Protein AF-A0A8I1UKW1-F1 (afdb_monomer_lite)

pLDDT: mean 75.35, std 16.09, range [42.72, 95.06]

Secondary structure (DSSP, 8-state):
-HHHHHHHHH--SSGGGS-HHHHHHT----HHHHHHHTSSS-------TTSSHHHHHHHHHHHHHHTT-------TTT-SSTTTGGG-TTS-HHHHHHHHHHHHHHHHHHHHHHHHHHHHHHHHHHHHHHHHHHHHSS---SS------

Foldseek 3Di:
DVVVVVVVVVPDPDPVPDDLVVLQVPDDCPPVVLVVVPPPDDDDDDDDPPPCPVSSLSNNQVVCVVVVHHRQDDDLVPQDDPDPQLPPPVDDPVVSVVRSVVSVVVSVVVSVVVVVVVVVVVVVVVVVVVVVVVVVPPPPPPPDDDDDD

Sequence (149 aa):
MRDLNTVLLKLAKRAETYDRQHIIDSFVDIGPLFTLLSNPDSQVLFGRRGTGKTHVLGYLANEIQRRGAIAVQLDMRTIGSTGGIYFDAKLSLAERATRLLVDVLCAIHDRLLTEALAKAAHRVRAGLLRSRGDELGGDDRWHRRQPGA

Radius of gyration: 25.83 Å; chains: 1; bounding box: 68×49×78 Å

Structure (mmCIF, N/CA/C/O backbone):
data_AF-A0A8I1UKW1-F1
#
_entry.id   AF-A0A8I1UKW1-F1
#
loop_
_atom_site.group_PDB
_atom_site.id
_atom_site.type_symbol
_atom_site.label_atom_id
_atom_site.label_alt_id
_atom_site.label_comp_id
_atom_site.label_asym_id
_atom_site.label_entity_id
_atom_site.label_seq_id
_atom_site.pdbx_PDB_ins_code
_atom_site.Cartn_x
_atom_site.Cartn_y
_atom_site.Cartn_z
_atom_site.occupancy
_atom_site.B_iso_or_equiv
_atom_site.auth_seq_id
_atom_site.auth_comp_id
_atom_site.auth_asym_id
_atom_site.auth_atom_id
_atom_site.pdbx_PDB_model_num
ATOM 1 N N . MET A 1 1 ? -32.134 -21.601 -13.187 1.00 46.25 1 MET A N 1
ATOM 2 C CA . MET A 1 1 ? -30.867 -21.830 -13.931 1.00 46.25 1 MET A CA 1
ATOM 3 C C . MET A 1 1 ? -30.204 -20.528 -14.406 1.00 46.25 1 MET A C 1
ATOM 5 O O . MET A 1 1 ? -28.984 -20.480 -14.431 1.00 46.25 1 MET A O 1
ATOM 9 N N . ARG A 1 2 ? -30.959 -19.455 -14.724 1.00 48.69 2 ARG A N 1
ATOM 10 C CA . ARG A 1 2 ? -30.390 -18.137 -15.084 1.00 48.69 2 ARG A CA 1
ATOM 11 C C . ARG A 1 2 ? -29.658 -17.431 -13.929 1.00 48.69 2 ARG A C 1
ATOM 13 O O . ARG A 1 2 ? -28.647 -16.793 -14.186 1.00 48.69 2 ARG A O 1
ATOM 20 N N . ASP A 1 3 ? -30.082 -17.615 -12.678 1.00 59.28 3 ASP A N 1
ATOM 21 C CA . ASP A 1 3 ? -29.471 -16.920 -11.528 1.00 59.28 3 ASP A CA 1
ATOM 22 C C . ASP A 1 3 ? -28.046 -17.378 -11.199 1.00 59.28 3 ASP A C 1
ATOM 24 O O . ASP A 1 3 ? -27.209 -16.559 -10.830 1.00 59.28 3 ASP A O 1
ATOM 28 N N . LEU A 1 4 ? -27.731 -18.662 -11.403 1.00 54.69 4 LEU A N 1
ATOM 29 C CA . LEU A 1 4 ? -26.400 -19.206 -11.114 1.00 54.69 4 LEU A CA 1
ATOM 30 C C . LEU A 1 4 ? -25.332 -18.618 -12.049 1.00 54.69 4 LEU A C 1
ATOM 32 O O . LEU A 1 4 ? -24.241 -18.257 -11.612 1.00 54.69 4 LEU A O 1
ATOM 36 N N . ASN A 1 5 ? -25.677 -18.464 -13.330 1.00 60.44 5 ASN A N 1
ATOM 37 C CA . ASN A 1 5 ? -24.799 -17.853 -14.327 1.00 60.44 5 ASN A CA 1
ATOM 38 C C . ASN A 1 5 ? -24.544 -16.375 -14.004 1.00 60.44 5 ASN A C 1
ATOM 40 O O . ASN A 1 5 ? -23.421 -15.897 -14.139 1.00 60.44 5 ASN A O 1
ATOM 44 N N . THR A 1 6 ? -25.555 -15.666 -13.502 1.00 59.62 6 THR A N 1
ATOM 45 C CA . THR A 1 6 ? -25.423 -14.268 -13.071 1.00 59.62 6 THR A CA 1
ATOM 46 C C . THR A 1 6 ? -24.544 -14.129 -11.823 1.00 59.62 6 THR A C 1
ATOM 48 O O . THR A 1 6 ? -23.778 -13.174 -11.718 1.00 59.62 6 THR A O 1
ATOM 51 N N . VAL A 1 7 ? -24.602 -15.086 -10.891 1.00 58.44 7 VAL A N 1
ATOM 52 C CA . VAL A 1 7 ? -23.723 -15.137 -9.706 1.00 58.44 7 VAL A CA 1
ATOM 53 C C . VAL A 1 7 ? -22.269 -15.416 -10.102 1.00 58.44 7 VAL A C 1
ATOM 55 O O . VAL A 1 7 ? -21.360 -14.760 -9.596 1.00 58.44 7 VAL A O 1
ATOM 58 N N . LEU A 1 8 ? -22.040 -16.307 -11.070 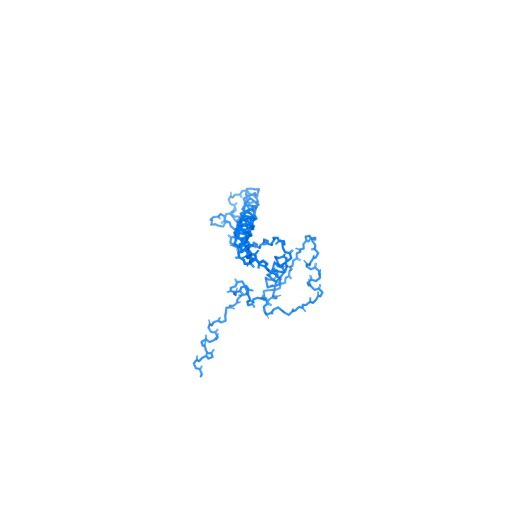1.00 57.59 8 LEU A N 1
ATOM 59 C CA . LEU A 1 8 ? -20.711 -16.596 -11.627 1.00 57.59 8 LEU A CA 1
ATOM 60 C C . LEU A 1 8 ? -20.050 -15.372 -12.277 1.00 57.59 8 LEU A C 1
ATOM 62 O O . LEU A 1 8 ? -18.837 -15.205 -12.176 1.00 57.59 8 LEU A O 1
ATOM 66 N N . LEU A 1 9 ? -20.844 -14.488 -12.889 1.00 58.19 9 LEU A N 1
ATOM 67 C CA . LEU A 1 9 ? -20.367 -13.230 -13.475 1.00 58.19 9 LEU A CA 1
ATOM 68 C C . LEU A 1 9 ? -20.032 -12.155 -12.424 1.00 58.19 9 LEU A C 1
ATOM 70 O O . LEU A 1 9 ? -19.271 -11.236 -12.721 1.00 58.19 9 LEU A O 1
ATOM 74 N N . LYS A 1 10 ? -20.571 -12.264 -11.202 1.00 55.66 10 LYS A N 1
ATOM 75 C CA . LYS A 1 10 ? -20.316 -11.336 -10.084 1.00 55.66 10 LYS A CA 1
ATOM 76 C C . LYS A 1 10 ? -19.114 -11.726 -9.220 1.00 55.66 10 LYS A C 1
ATOM 78 O O . LYS A 1 10 ? -18.691 -10.931 -8.384 1.00 55.66 10 LYS A O 1
ATOM 83 N N . LEU A 1 11 ? -18.547 -12.918 -9.416 1.00 53.69 11 LEU A N 1
ATOM 84 C CA . LEU A 1 11 ? -17.321 -13.343 -8.742 1.00 53.69 11 LEU A CA 1
ATOM 85 C C . LEU A 1 11 ? -16.138 -12.513 -9.251 1.00 53.69 11 LEU A C 1
ATOM 87 O O . LEU A 1 11 ? -15.520 -12.816 -10.275 1.00 53.69 11 LEU A O 1
ATOM 91 N N . ALA A 1 12 ? -15.796 -11.456 -8.518 1.00 52.03 12 ALA A N 1
ATOM 92 C CA . ALA A 1 12 ? -14.580 -10.706 -8.772 1.00 52.03 12 ALA A CA 1
ATOM 93 C C . ALA A 1 12 ? -13.370 -11.638 -8.585 1.00 52.03 12 ALA A C 1
ATOM 95 O O . ALA A 1 12 ? -13.217 -12.338 -7.585 1.00 52.03 12 ALA A O 1
ATOM 96 N N . LYS A 1 13 ? -12.490 -11.683 -9.586 1.00 54.66 13 LYS A N 1
ATOM 97 C CA . LYS A 1 13 ? -11.422 -12.693 -9.687 1.00 54.66 13 LYS A CA 1
ATOM 98 C C . LYS A 1 13 ? -10.227 -12.425 -8.755 1.00 54.66 13 LYS A C 1
ATOM 100 O O . LYS A 1 13 ? -9.243 -13.165 -8.806 1.00 54.66 13 LYS A O 1
ATOM 105 N N . ARG A 1 14 ? -10.251 -11.338 -7.970 1.00 46.16 14 ARG A N 1
ATOM 106 C CA . ARG A 1 14 ? -9.122 -10.878 -7.146 1.00 46.16 14 ARG A CA 1
ATOM 107 C C . ARG A 1 14 ? -9.579 -10.261 -5.830 1.00 46.16 14 ARG A C 1
ATOM 109 O O . ARG A 1 14 ? -10.493 -9.449 -5.829 1.00 46.16 14 ARG A O 1
ATOM 116 N N . ALA A 1 15 ? -8.869 -10.589 -4.750 1.00 50.47 15 ALA A N 1
ATOM 117 C CA . ALA A 1 15 ? -9.103 -10.052 -3.407 1.00 50.47 15 ALA A CA 1
ATOM 118 C C . ALA A 1 15 ? -9.058 -8.512 -3.359 1.00 50.47 15 ALA A C 1
ATOM 120 O O . ALA A 1 15 ? -9.853 -7.909 -2.659 1.00 50.47 15 ALA A O 1
ATOM 121 N N . GLU A 1 16 ? -8.195 -7.874 -4.158 1.00 52.12 16 GLU A N 1
ATOM 122 C CA . GLU A 1 16 ? -8.087 -6.406 -4.266 1.00 52.12 16 GLU A CA 1
ATOM 123 C C . GLU A 1 16 ? -9.308 -5.707 -4.89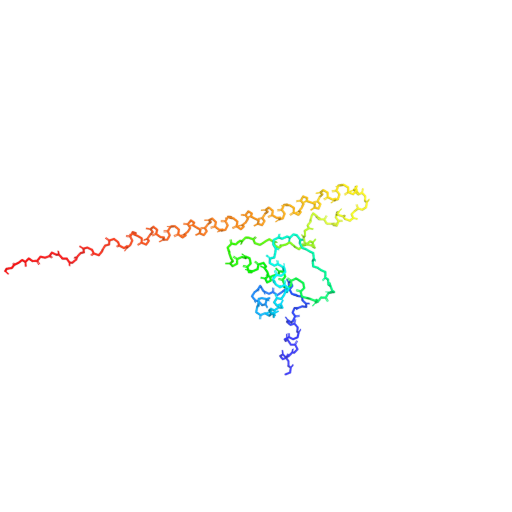6 1.00 52.12 16 GLU A C 1
ATOM 125 O O . GLU A 1 16 ? -9.376 -4.485 -4.910 1.00 52.12 16 GLU A O 1
ATOM 130 N N . THR A 1 17 ? -10.251 -6.468 -5.453 1.00 54.91 17 THR A N 1
ATOM 131 C CA . THR A 1 17 ? -11.474 -5.956 -6.093 1.00 54.91 17 THR A CA 1
ATOM 132 C C . THR A 1 17 ? -12.710 -6.155 -5.207 1.00 54.91 17 THR A C 1
ATOM 134 O O . THR A 1 17 ? -13.798 -5.725 -5.577 1.00 54.91 17 THR A O 1
ATOM 137 N N . TYR A 1 18 ? -12.564 -6.814 -4.052 1.00 55.97 18 TYR A N 1
ATOM 138 C CA . TYR A 1 18 ? -13.649 -6.996 -3.089 1.00 55.97 18 TYR A CA 1
ATOM 139 C C . TYR A 1 18 ? -13.756 -5.805 -2.140 1.00 55.97 18 TYR A C 1
ATOM 141 O O . TYR A 1 18 ? -12.764 -5.148 -1.825 1.00 55.97 18 TYR A O 1
ATOM 149 N N . ASP A 1 19 ? -14.975 -5.569 -1.658 1.00 60.31 19 ASP A N 1
ATOM 150 C CA . ASP A 1 19 ? -15.224 -4.631 -0.570 1.00 60.31 19 ASP A CA 1
ATOM 151 C C . ASP A 1 19 ? -14.468 -5.062 0.700 1.00 60.31 19 ASP A C 1
ATOM 153 O O . ASP A 1 19 ? -14.322 -6.257 0.980 1.00 60.31 19 ASP A O 1
ATOM 157 N N . ARG A 1 20 ? -13.982 -4.086 1.477 1.00 61.12 20 ARG A N 1
ATOM 158 C CA . ARG A 1 20 ? -13.121 -4.313 2.651 1.00 61.12 20 ARG A CA 1
ATOM 159 C C . ARG A 1 20 ? -13.784 -5.251 3.660 1.00 61.12 20 ARG A C 1
ATOM 161 O O . ARG A 1 20 ? -13.100 -6.088 4.242 1.00 61.12 20 ARG A O 1
ATOM 168 N N . GLN A 1 21 ? -15.103 -5.152 3.818 1.00 62.78 21 GLN A N 1
ATOM 169 C CA . GLN A 1 21 ? -15.868 -6.010 4.720 1.00 62.78 21 GLN A CA 1
ATOM 170 C C . GLN A 1 21 ? -15.844 -7.481 4.280 1.00 62.78 21 GLN A C 1
ATOM 172 O O . GLN A 1 21 ? -15.631 -8.380 5.085 1.00 62.78 21 GLN A O 1
ATOM 177 N N . HIS A 1 22 ? -15.929 -7.721 2.974 1.00 62.66 22 HIS A N 1
ATOM 178 C CA . HIS A 1 22 ? -15.924 -9.060 2.393 1.00 62.66 22 HIS A CA 1
ATOM 179 C C . HIS A 1 22 ? -14.567 -9.771 2.540 1.00 62.66 22 HIS A C 1
ATOM 181 O O . HIS A 1 22 ? -14.510 -10.999 2.592 1.00 62.66 22 HIS A O 1
ATOM 187 N N . ILE A 1 23 ? -13.472 -9.004 2.602 1.00 58.84 23 ILE A N 1
ATOM 188 C CA . ILE A 1 23 ? -12.121 -9.509 2.889 1.00 58.84 23 ILE A CA 1
ATOM 189 C C . ILE A 1 23 ? -12.031 -9.964 4.351 1.00 58.84 23 ILE A C 1
ATOM 191 O O . ILE A 1 23 ? -11.460 -11.015 4.629 1.00 58.84 23 ILE A O 1
ATOM 195 N N . ILE A 1 24 ? -12.608 -9.203 5.282 1.00 65.38 24 ILE A N 1
ATOM 196 C CA . ILE A 1 24 ? -12.590 -9.527 6.714 1.00 65.38 24 ILE A CA 1
ATOM 197 C C . ILE A 1 24 ? -13.381 -10.809 6.976 1.00 65.38 24 ILE A C 1
ATOM 199 O O . ILE A 1 24 ? -12.851 -11.746 7.570 1.00 65.38 24 ILE A O 1
ATOM 203 N N . ASP A 1 25 ? -14.612 -10.872 6.470 1.00 64.75 25 ASP A N 1
ATOM 204 C CA . ASP A 1 25 ? -15.545 -11.960 6.771 1.00 64.75 25 ASP A CA 1
ATOM 205 C C . ASP A 1 25 ? -15.090 -13.313 6.194 1.00 64.75 25 ASP A C 1
ATOM 207 O O . ASP A 1 25 ? -15.496 -14.370 6.672 1.00 64.75 25 ASP A O 1
ATOM 211 N N . SER A 1 26 ? -14.225 -13.301 5.173 1.00 61.28 26 SER A N 1
ATOM 212 C CA . SER A 1 26 ? -13.698 -14.516 4.549 1.00 61.28 26 SER A CA 1
ATOM 213 C C . SER A 1 26 ? -12.325 -14.948 5.079 1.00 61.28 26 SER A C 1
ATOM 215 O O . SER A 1 26 ? -11.751 -15.895 4.534 1.00 61.28 26 SER A O 1
ATOM 217 N N . PHE A 1 27 ? -11.736 -14.245 6.056 1.00 57.06 27 PHE A N 1
ATOM 218 C CA . PHE A 1 27 ? -10.431 -14.628 6.598 1.00 57.06 27 PHE A CA 1
ATOM 219 C C . PHE A 1 27 ? -10.569 -15.792 7.577 1.00 57.06 27 PHE A C 1
ATOM 221 O O . PHE A 1 27 ? -11.158 -15.659 8.646 1.00 57.06 27 PHE A O 1
ATOM 228 N N . VAL A 1 28 ? -9.985 -16.935 7.223 1.00 61.06 28 VAL A N 1
ATOM 229 C CA . VAL A 1 28 ? -9.776 -18.034 8.167 1.00 61.06 28 VA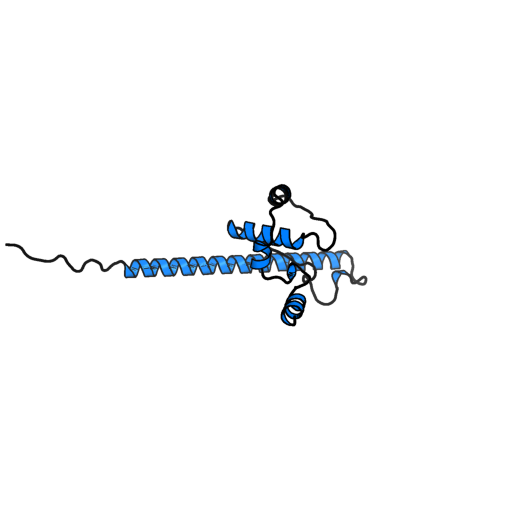L A CA 1
ATOM 230 C C . VAL A 1 28 ? -8.438 -17.788 8.844 1.00 61.06 28 VAL A C 1
ATOM 232 O O . VAL A 1 28 ? -7.401 -17.808 8.177 1.00 61.06 28 VAL A O 1
ATOM 235 N N . ASP A 1 29 ? -8.472 -17.528 10.149 1.00 58.75 29 ASP A N 1
ATOM 236 C CA . ASP A 1 29 ? -7.269 -17.250 10.926 1.00 58.75 29 ASP A CA 1
ATOM 237 C C . ASP A 1 29 ? -6.320 -18.453 10.896 1.00 58.75 29 ASP A C 1
ATOM 239 O O . ASP A 1 29 ? -6.593 -19.526 11.438 1.00 58.75 29 ASP A O 1
ATOM 243 N N . ILE A 1 30 ? -5.184 -18.267 10.231 1.00 61.44 30 ILE A N 1
ATOM 244 C CA . ILE A 1 30 ? -4.078 -19.218 10.221 1.00 61.44 30 ILE A CA 1
ATOM 245 C C . ILE A 1 30 ? -3.140 -18.771 11.345 1.00 61.44 30 ILE A C 1
ATOM 247 O O . ILE A 1 30 ? -2.094 -18.184 11.080 1.00 61.44 30 ILE A O 1
ATOM 251 N N . GLY A 1 31 ? -3.553 -18.985 12.600 1.00 59.09 31 GLY A N 1
ATOM 252 C CA . GLY A 1 31 ? -2.990 -18.359 13.811 1.00 59.09 31 GLY A CA 1
ATOM 253 C C . GLY A 1 31 ? -1.473 -18.075 13.822 1.00 59.09 31 GLY A C 1
ATOM 254 O O . GLY A 1 31 ? -1.084 -16.937 14.092 1.00 59.09 31 GLY A O 1
ATOM 255 N N . PRO A 1 32 ? -0.585 -19.025 13.456 1.00 72.19 32 PRO A N 1
ATOM 256 C CA . PRO A 1 32 ? 0.862 -18.780 13.424 1.00 72.19 32 PRO A CA 1
ATOM 257 C C . PRO A 1 32 ? 1.298 -17.655 12.471 1.00 72.19 32 PRO A C 1
ATOM 259 O O . PRO A 1 32 ? 2.231 -16.909 12.769 1.00 72.19 32 PRO A O 1
ATOM 262 N N . LEU A 1 33 ? 0.625 -17.516 11.326 1.00 73.31 33 LEU A N 1
ATOM 263 C CA . LEU A 1 33 ? 0.935 -16.495 10.326 1.00 73.31 33 LEU A CA 1
ATOM 264 C C . LEU A 1 33 ? 0.578 -15.101 10.840 1.00 73.31 33 LEU A C 1
ATOM 266 O O . LEU A 1 33 ? 1.344 -14.160 10.642 1.00 73.31 33 LEU A O 1
ATOM 270 N N . PHE A 1 34 ? -0.567 -14.964 11.509 1.00 75.31 34 PHE A N 1
ATOM 271 C CA . PHE A 1 34 ? -0.984 -13.677 12.048 1.00 75.31 34 PHE A CA 1
ATOM 272 C C . PHE A 1 34 ? -0.072 -13.222 13.194 1.00 75.31 34 PHE A C 1
ATOM 274 O O . PHE A 1 34 ? 0.322 -12.055 13.243 1.00 75.31 34 PHE A O 1
ATOM 281 N N . THR A 1 35 ? 0.332 -14.144 14.076 1.00 75.00 35 THR A N 1
ATOM 282 C CA . THR A 1 35 ? 1.313 -13.861 15.134 1.00 75.00 35 THR A CA 1
ATOM 283 C C . THR A 1 35 ? 2.643 -13.382 14.554 1.00 75.00 35 THR A C 1
ATOM 285 O O . THR A 1 35 ? 3.175 -12.378 15.022 1.00 75.00 35 THR A O 1
ATOM 288 N N . LEU A 1 36 ? 3.148 -14.044 13.507 1.00 80.25 36 LEU A N 1
ATOM 289 C CA . LEU A 1 36 ? 4.383 -13.642 12.830 1.00 80.25 36 LEU A CA 1
ATOM 290 C C . LEU A 1 36 ? 4.262 -12.231 12.232 1.00 80.25 36 LEU A C 1
ATOM 292 O O . LEU A 1 36 ? 5.086 -11.361 12.505 1.00 80.25 36 LEU A O 1
ATOM 296 N N . LEU A 1 37 ? 3.195 -11.982 11.472 1.00 82.56 37 LEU A N 1
ATOM 297 C CA . LEU A 1 37 ? 2.969 -10.701 10.796 1.00 82.56 37 LEU A CA 1
ATOM 298 C C . LEU A 1 37 ? 2.661 -9.541 11.751 1.00 82.56 37 LEU A C 1
ATOM 300 O O . LEU A 1 37 ? 2.757 -8.384 11.354 1.00 82.56 37 LEU A O 1
ATOM 304 N N . SER A 1 38 ? 2.297 -9.836 12.999 1.00 77.81 38 SER A N 1
ATOM 305 C CA . SER A 1 38 ? 2.084 -8.823 14.037 1.00 77.81 38 SER A CA 1
ATOM 306 C C . SER A 1 38 ? 3.389 -8.293 14.642 1.00 77.81 38 SER A C 1
ATOM 308 O O . SER A 1 38 ? 3.347 -7.310 15.383 1.00 77.81 38 SER A O 1
ATOM 310 N N . ASN A 1 39 ? 4.537 -8.921 14.359 1.00 83.12 39 ASN A N 1
ATOM 311 C CA . ASN A 1 39 ? 5.841 -8.394 14.758 1.00 83.12 39 ASN A CA 1
ATOM 312 C C . ASN A 1 39 ? 6.142 -7.081 13.985 1.00 83.12 39 ASN A C 1
ATOM 314 O O . ASN A 1 39 ? 6.022 -7.080 12.758 1.00 83.12 39 ASN A O 1
ATOM 318 N N . PRO A 1 40 ? 6.534 -5.979 14.662 1.00 79.44 40 PRO A N 1
ATOM 319 C CA . PRO A 1 40 ? 6.866 -4.696 14.026 1.00 79.44 40 PRO A CA 1
ATOM 320 C C . PRO A 1 40 ? 8.098 -4.711 13.104 1.00 79.44 40 PRO A C 1
ATOM 322 O O . PRO A 1 40 ? 8.334 -3.720 12.410 1.00 79.44 40 PRO A O 1
ATOM 325 N N . ASP A 1 41 ? 8.888 -5.784 13.095 1.00 86.62 41 ASP A N 1
ATOM 326 C CA . ASP A 1 41 ? 10.042 -5.915 12.209 1.00 86.62 41 ASP A CA 1
ATOM 327 C C . ASP A 1 41 ? 9.656 -5.846 10.721 1.00 86.62 41 ASP A C 1
ATOM 329 O O . ASP A 1 41 ? 8.536 -6.156 10.307 1.00 86.62 41 ASP A O 1
ATOM 333 N N . SER A 1 42 ? 10.621 -5.468 9.878 1.00 87.19 42 SER A N 1
ATOM 334 C CA . SER A 1 42 ? 10.436 -5.484 8.425 1.00 87.19 42 SER A CA 1
ATOM 335 C C . SER A 1 42 ? 10.329 -6.920 7.916 1.00 87.19 42 SER A C 1
ATOM 337 O O . SER A 1 42 ? 11.259 -7.712 8.055 1.00 87.19 42 SER A O 1
ATOM 339 N N . GLN A 1 43 ? 9.201 -7.246 7.289 1.00 88.94 43 GLN A N 1
ATOM 340 C CA . GLN A 1 43 ? 8.895 -8.598 6.824 1.00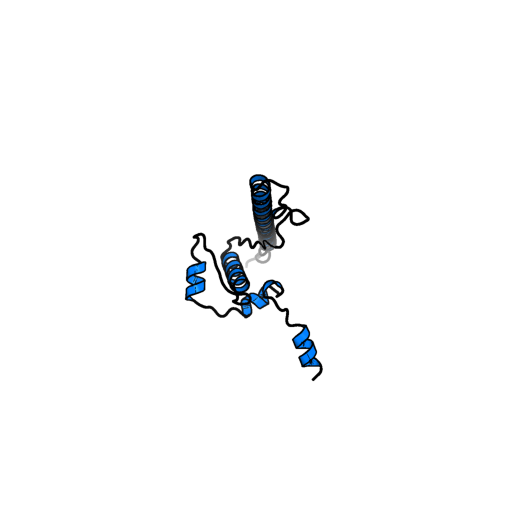 88.94 43 GLN A CA 1
ATOM 341 C C . GLN A 1 43 ? 8.620 -8.625 5.322 1.00 88.94 43 GLN A C 1
ATOM 343 O O . GLN A 1 43 ? 8.050 -7.691 4.756 1.00 88.94 43 GLN A O 1
ATOM 348 N N . VAL A 1 44 ? 8.988 -9.734 4.675 1.00 89.44 44 VAL A N 1
ATOM 349 C CA . VAL A 1 44 ? 8.727 -9.965 3.250 1.00 89.44 44 VAL A CA 1
ATOM 350 C C . VAL A 1 44 ? 7.914 -11.242 3.078 1.00 89.44 44 VAL A C 1
ATOM 352 O O . VAL A 1 44 ? 8.333 -12.319 3.495 1.00 89.44 44 VAL A O 1
ATOM 355 N N . LEU A 1 45 ? 6.750 -11.128 2.434 1.00 88.81 45 LEU A N 1
ATOM 356 C CA . LEU A 1 45 ? 5.839 -12.247 2.192 1.00 88.81 45 LEU A CA 1
ATOM 357 C C . LEU A 1 45 ? 5.863 -12.670 0.717 1.00 88.81 45 LEU A C 1
ATOM 359 O O . LEU A 1 45 ? 5.394 -11.945 -0.162 1.00 88.81 45 LEU A O 1
ATOM 363 N N . PHE A 1 46 ? 6.338 -13.886 0.448 1.00 88.31 46 PHE A N 1
ATOM 364 C CA . PHE A 1 46 ? 6.364 -14.482 -0.892 1.00 88.31 46 PHE A CA 1
ATOM 365 C C . PHE A 1 46 ? 5.299 -15.570 -1.065 1.00 88.31 46 PHE A C 1
ATOM 367 O O . PHE A 1 46 ? 4.796 -16.147 -0.107 1.00 88.31 46 PHE A O 1
ATOM 374 N N . GLY A 1 47 ? 4.925 -15.859 -2.314 1.00 86.81 47 GLY A N 1
ATOM 375 C CA . GLY A 1 47 ? 4.011 -16.959 -2.629 1.00 86.81 47 GLY A CA 1
ATOM 376 C C . GLY A 1 47 ? 3.417 -16.865 -4.030 1.00 86.81 47 GLY A C 1
ATOM 377 O O . GLY A 1 47 ? 3.412 -15.795 -4.644 1.00 86.81 47 GLY A O 1
ATOM 378 N N . ARG A 1 48 ? 2.849 -17.967 -4.530 1.00 89.50 48 ARG A N 1
ATOM 379 C CA . ARG A 1 48 ? 2.214 -18.023 -5.860 1.00 89.50 48 ARG A CA 1
ATOM 380 C C . ARG A 1 48 ? 1.005 -17.089 -5.970 1.00 89.50 48 ARG A C 1
ATOM 382 O O . ARG A 1 48 ? 0.438 -16.623 -4.982 1.00 89.50 48 ARG A O 1
ATOM 389 N N . ARG A 1 49 ? 0.579 -16.791 -7.195 1.00 83.00 49 ARG A N 1
ATOM 390 C CA . ARG A 1 49 ? -0.667 -16.048 -7.422 1.00 83.00 49 ARG A CA 1
ATOM 391 C C . ARG A 1 49 ? -1.851 -16.809 -6.807 1.00 83.00 49 ARG A C 1
ATOM 393 O O . ARG A 1 49 ? -1.937 -18.020 -6.959 1.00 83.00 49 ARG A O 1
ATOM 400 N N . GLY A 1 50 ? -2.750 -16.087 -6.135 1.00 81.25 50 GLY A N 1
ATOM 401 C CA . GLY A 1 50 ? -3.954 -16.660 -5.519 1.00 81.25 50 GLY A CA 1
ATOM 402 C C . GLY A 1 50 ? -3.777 -17.199 -4.096 1.00 81.25 50 GLY A C 1
ATOM 403 O O . GLY A 1 50 ? -4.766 -17.565 -3.483 1.00 81.25 50 GLY A O 1
ATOM 404 N N . THR A 1 51 ? -2.569 -17.184 -3.520 1.00 84.06 51 THR A N 1
ATOM 405 C CA . THR A 1 51 ? -2.312 -17.705 -2.159 1.00 84.06 51 THR A CA 1
ATOM 406 C C . THR A 1 51 ? -2.711 -16.751 -1.020 1.00 84.06 51 THR A C 1
ATOM 408 O O . THR A 1 51 ? -2.127 -16.806 0.053 1.00 84.06 51 THR A O 1
ATOM 411 N N . GLY A 1 52 ? -3.620 -15.800 -1.253 1.00 84.44 52 GLY A N 1
ATOM 412 C CA . GLY A 1 52 ? -4.152 -14.937 -0.186 1.00 84.44 52 GLY A CA 1
ATOM 413 C C . GLY A 1 52 ? -3.224 -13.850 0.384 1.00 84.44 52 GLY A C 1
ATOM 414 O O . GLY A 1 52 ? -3.622 -13.174 1.319 1.00 84.44 52 GLY A O 1
ATOM 415 N N . LYS A 1 53 ? -2.028 -13.600 -0.169 1.00 89.62 53 LYS A N 1
ATOM 416 C CA . LYS A 1 53 ? -1.090 -12.585 0.377 1.00 89.62 53 LYS A CA 1
ATOM 417 C C . LYS A 1 53 ? -1.717 -11.196 0.569 1.00 89.62 53 LYS A C 1
ATOM 419 O O . LYS A 1 53 ? -1.639 -10.630 1.651 1.00 89.62 53 LYS A O 1
ATOM 424 N N . THR A 1 54 ? -2.375 -10.665 -0.464 1.00 87.81 54 THR A N 1
ATOM 425 C CA . THR A 1 54 ? -3.067 -9.364 -0.396 1.00 87.81 54 THR A CA 1
ATOM 426 C C . THR A 1 54 ? -4.190 -9.373 0.638 1.00 87.81 54 THR A C 1
ATOM 428 O O . THR A 1 54 ? -4.421 -8.380 1.316 1.00 87.81 54 THR A O 1
ATOM 431 N N . HIS A 1 55 ? -4.873 -10.509 0.761 1.00 85.38 55 HIS A N 1
ATOM 432 C CA . HIS A 1 55 ? -5.991 -10.696 1.676 1.00 85.38 55 HIS A CA 1
ATOM 433 C C . HIS A 1 55 ? -5.520 -10.652 3.137 1.00 85.38 55 HIS A C 1
ATOM 435 O O . HIS A 1 55 ? -6.017 -9.837 3.908 1.00 85.38 55 HIS A O 1
ATOM 441 N N . VAL A 1 56 ? -4.455 -11.392 3.464 1.00 88.12 56 VAL A N 1
ATOM 442 C CA . VAL A 1 56 ? -3.802 -11.373 4.784 1.00 88.12 56 VAL A CA 1
ATOM 443 C C . VAL A 1 56 ? -3.320 -9.965 5.158 1.00 88.12 56 VAL A C 1
ATOM 445 O O . VAL A 1 56 ? -3.567 -9.505 6.269 1.00 88.12 56 VAL A O 1
ATOM 448 N N . LEU A 1 57 ? -2.664 -9.247 4.236 1.00 90.00 57 LEU A N 1
ATOM 449 C CA . LEU A 1 57 ? -2.208 -7.873 4.492 1.00 90.00 57 LEU A CA 1
ATOM 450 C C . LEU A 1 57 ? -3.380 -6.898 4.691 1.00 90.00 57 LEU A C 1
ATOM 452 O O . LEU A 1 57 ? -3.270 -5.967 5.486 1.00 90.00 57 LEU A O 1
ATOM 456 N N . GLY A 1 58 ? -4.499 -7.104 3.989 1.00 89.19 58 GLY A N 1
ATOM 457 C CA . GLY A 1 58 ? -5.747 -6.362 4.195 1.00 89.19 58 GLY A CA 1
ATOM 458 C C . GLY A 1 58 ? -6.345 -6.596 5.578 1.00 89.19 58 GLY A C 1
ATOM 459 O O . GLY A 1 58 ? -6.698 -5.635 6.263 1.00 89.19 58 GLY A O 1
ATOM 460 N N . TYR A 1 59 ? -6.393 -7.855 6.012 1.00 87.62 59 TYR A N 1
ATOM 461 C CA . TYR A 1 59 ? -6.839 -8.221 7.353 1.00 87.62 59 TYR A CA 1
ATOM 462 C C . TYR A 1 59 ? -5.944 -7.606 8.443 1.00 87.62 59 TYR A C 1
ATOM 464 O O . TYR A 1 59 ? -6.449 -6.960 9.361 1.00 87.62 59 TYR A O 1
ATOM 472 N N . LEU A 1 60 ? -4.616 -7.705 8.304 1.00 88.25 60 LEU A N 1
ATOM 473 C CA . LEU A 1 60 ? -3.659 -7.085 9.228 1.00 88.25 60 LEU A CA 1
ATOM 474 C C . LEU A 1 60 ? -3.834 -5.563 9.305 1.00 88.25 60 LEU A C 1
ATOM 476 O O . LEU A 1 60 ? -3.870 -5.000 10.396 1.00 88.25 60 LEU A O 1
ATOM 480 N N . ALA A 1 61 ? -3.976 -4.891 8.160 1.00 90.31 61 ALA A N 1
ATOM 481 C CA . ALA A 1 61 ? -4.193 -3.449 8.123 1.00 90.31 61 ALA A CA 1
ATOM 482 C C . ALA A 1 61 ? -5.478 -3.042 8.863 1.00 90.31 61 ALA A C 1
ATOM 484 O O . ALA A 1 61 ? -5.467 -2.062 9.609 1.00 90.31 61 ALA A O 1
ATOM 485 N N . ASN A 1 62 ? -6.561 -3.808 8.700 1.00 89.75 62 ASN A N 1
ATOM 486 C CA . ASN A 1 62 ? -7.806 -3.593 9.435 1.00 89.75 62 ASN A CA 1
ATOM 487 C C . ASN A 1 62 ? -7.607 -3.757 10.950 1.00 89.75 62 ASN A C 1
ATOM 489 O O . ASN A 1 62 ? -8.059 -2.922 11.730 1.00 89.75 62 ASN A O 1
ATOM 493 N N . GLU A 1 63 ? -6.888 -4.794 11.375 1.00 88.19 63 GLU A N 1
ATOM 494 C CA . GLU A 1 63 ? -6.629 -5.042 12.793 1.00 88.19 63 GLU A CA 1
ATOM 495 C C . GLU A 1 63 ? -5.756 -3.948 13.431 1.00 88.19 63 GLU A C 1
ATOM 497 O O . GLU A 1 63 ? -6.053 -3.466 14.525 1.00 88.19 63 GLU A O 1
ATOM 502 N N . ILE A 1 64 ? -4.730 -3.473 12.719 1.00 89.38 64 ILE A N 1
ATOM 503 C CA . ILE A 1 64 ? -3.906 -2.328 13.137 1.00 89.38 64 ILE A CA 1
ATOM 504 C C . ILE A 1 64 ? -4.769 -1.063 13.283 1.00 89.38 64 ILE A C 1
ATOM 506 O O . ILE A 1 64 ? -4.648 -0.340 14.274 1.00 89.38 64 ILE A O 1
ATOM 510 N N . GLN A 1 65 ? -5.676 -0.810 12.335 1.00 89.50 65 GLN A N 1
ATOM 511 C CA . GLN A 1 65 ? -6.592 0.335 12.386 1.00 89.50 65 GLN A CA 1
ATOM 512 C C . GLN A 1 65 ? -7.577 0.244 13.558 1.00 89.50 65 GLN A C 1
ATOM 514 O O . GLN A 1 65 ? -7.789 1.240 14.251 1.00 89.50 65 GLN A O 1
ATOM 519 N N . ARG A 1 66 ? -8.127 -0.946 13.840 1.00 87.88 66 ARG A N 1
ATOM 520 C CA . ARG A 1 66 ? -8.999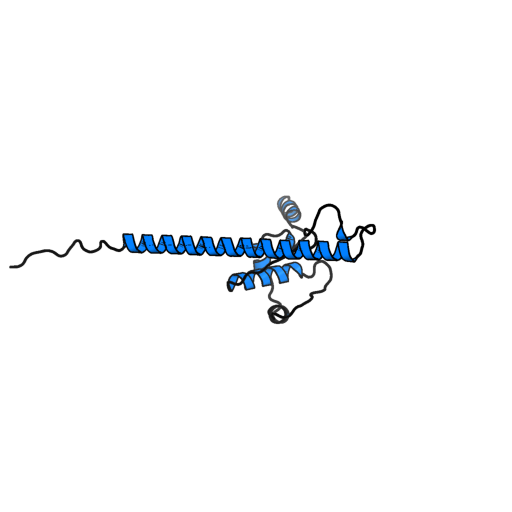 -1.190 15.004 1.00 87.88 66 ARG A CA 1
ATOM 521 C C . ARG A 1 66 ? -8.313 -0.892 16.335 1.00 87.88 66 ARG A C 1
ATOM 523 O O . ARG A 1 66 ? -8.966 -0.424 17.262 1.00 87.88 66 ARG A O 1
ATOM 530 N N . ARG A 1 67 ? -7.001 -1.113 16.423 1.00 88.81 67 ARG A N 1
ATOM 531 C CA . ARG A 1 67 ? -6.177 -0.773 17.598 1.00 88.81 67 ARG A CA 1
ATOM 532 C C . ARG A 1 67 ? -5.847 0.722 17.698 1.00 88.81 67 ARG A C 1
ATOM 534 O O . ARG A 1 67 ? -5.130 1.133 18.603 1.00 88.81 67 ARG A O 1
ATOM 541 N N . GLY A 1 68 ? -6.354 1.544 16.778 1.00 86.38 68 GLY A N 1
ATOM 542 C CA . GLY A 1 68 ? -6.172 2.996 16.760 1.00 86.38 68 GLY A CA 1
ATOM 543 C C . GLY A 1 68 ? -4.916 3.474 16.025 1.00 86.38 68 GLY A C 1
ATOM 544 O O . GLY A 1 68 ? -4.747 4.686 15.839 1.00 86.38 68 GLY A O 1
ATOM 545 N N . ALA A 1 69 ? -4.067 2.559 15.552 1.00 89.50 69 ALA A N 1
ATOM 546 C CA . ALA A 1 69 ? -2.895 2.887 14.748 1.00 89.50 69 ALA A CA 1
ATOM 547 C C . ALA A 1 69 ? -3.281 3.234 13.296 1.00 89.50 69 ALA A C 1
ATOM 549 O O . ALA A 1 69 ? -4.437 3.121 12.885 1.00 89.50 69 ALA A O 1
ATOM 550 N N . ILE A 1 70 ? -2.324 3.746 12.521 1.00 90.44 70 ILE A N 1
ATOM 551 C CA . ILE A 1 70 ? -2.521 4.061 11.101 1.00 90.44 70 ILE A CA 1
ATOM 552 C C . ILE A 1 70 ? -1.863 2.953 10.283 1.00 90.44 70 ILE A C 1
ATOM 554 O O . ILE A 1 70 ? -0.666 2.721 10.416 1.00 90.44 70 ILE A O 1
ATOM 558 N N . ALA A 1 71 ? -2.642 2.285 9.433 1.00 91.25 71 ALA A N 1
ATOM 559 C CA . ALA A 1 71 ? -2.122 1.324 8.466 1.00 91.25 71 ALA A CA 1
ATOM 560 C C . ALA A 1 71 ? -2.128 1.943 7.065 1.00 91.25 71 ALA A C 1
ATOM 562 O O . ALA A 1 71 ? -3.185 2.343 6.568 1.00 91.25 71 ALA A O 1
ATOM 563 N N . VAL A 1 72 ? -0.955 1.999 6.435 1.00 91.50 72 VAL A N 1
ATOM 564 C CA . VAL A 1 72 ? -0.764 2.508 5.073 1.00 91.50 72 VAL A CA 1
ATOM 565 C C . VAL A 1 72 ? -0.554 1.319 4.140 1.00 91.50 72 VAL A C 1
ATOM 567 O O . VAL A 1 72 ? 0.445 0.613 4.244 1.00 91.50 72 VAL A O 1
ATOM 570 N N . GLN A 1 73 ? -1.504 1.084 3.236 1.00 89.94 73 GLN A N 1
ATOM 571 C CA . GLN A 1 73 ? -1.376 0.076 2.184 1.00 89.94 73 GLN A CA 1
ATOM 572 C C . GLN A 1 73 ? -1.059 0.766 0.860 1.00 89.94 73 GLN A C 1
ATOM 574 O O . GLN A 1 73 ? -1.812 1.639 0.431 1.00 89.94 73 GLN A O 1
ATOM 579 N N . LEU A 1 74 ? 0.034 0.357 0.218 1.00 89.62 74 LEU A N 1
ATOM 580 C CA . LEU A 1 74 ? 0.453 0.870 -1.083 1.00 89.62 74 LEU A CA 1
ATOM 581 C C . LEU A 1 74 ? 0.396 -0.247 -2.126 1.00 89.62 74 LEU A C 1
ATOM 583 O O . LEU A 1 74 ? 0.983 -1.312 -1.935 1.00 89.62 74 LEU A O 1
ATOM 587 N N . ASP A 1 75 ? -0.283 0.006 -3.244 1.00 86.56 75 ASP A N 1
ATOM 588 C CA . ASP A 1 75 ? -0.215 -0.855 -4.424 1.00 86.56 75 ASP A CA 1
ATOM 589 C C . ASP A 1 75 ? 0.842 -0.308 -5.385 1.00 86.56 75 ASP A C 1
ATOM 591 O O . ASP A 1 75 ? 0.624 0.671 -6.094 1.00 86.56 75 ASP A O 1
ATOM 595 N N . MET A 1 76 ? 1.996 -0.969 -5.441 1.00 83.88 76 MET A N 1
ATOM 596 C CA . MET A 1 76 ? 3.116 -0.556 -6.294 1.00 83.88 76 MET A CA 1
ATOM 597 C C . MET A 1 76 ? 2.782 -0.548 -7.796 1.00 83.88 76 MET A C 1
ATOM 599 O O . MET A 1 76 ? 3.539 0.018 -8.575 1.00 83.88 76 MET A O 1
ATOM 603 N N . ARG A 1 77 ? 1.664 -1.153 -8.230 1.00 78.38 77 ARG A N 1
ATOM 604 C CA . ARG A 1 77 ? 1.191 -1.066 -9.625 1.00 78.38 77 ARG A CA 1
ATOM 605 C C . ARG A 1 77 ? 0.546 0.277 -9.946 1.00 78.38 77 ARG A C 1
ATOM 607 O O . ARG A 1 77 ? 0.462 0.637 -11.115 1.00 78.38 77 ARG A O 1
ATOM 614 N N . THR A 1 78 ? 0.029 0.958 -8.926 1.00 77.62 78 THR A N 1
ATOM 615 C CA . THR A 1 78 ? -0.621 2.268 -9.046 1.00 77.62 78 THR A CA 1
ATOM 616 C C . THR A 1 78 ? 0.285 3.399 -8.577 1.00 77.62 78 THR A C 1
ATOM 618 O O . THR A 1 78 ? -0.047 4.562 -8.773 1.00 77.62 78 THR A O 1
ATOM 621 N N . ILE A 1 79 ? 1.413 3.069 -7.942 1.00 78.75 79 ILE A N 1
ATOM 622 C CA . ILE A 1 79 ? 2.458 4.031 -7.614 1.00 78.75 79 ILE A CA 1
ATOM 623 C C . ILE A 1 79 ? 3.149 4.410 -8.918 1.00 78.75 79 ILE A C 1
ATOM 625 O O . ILE A 1 79 ? 3.841 3.592 -9.525 1.00 78.75 79 ILE A O 1
ATOM 629 N N . GLY A 1 80 ? 2.958 5.658 -9.331 1.00 63.44 80 GLY A N 1
ATOM 630 C CA . GLY A 1 80 ? 3.972 6.334 -10.107 1.00 63.44 80 GLY A CA 1
ATOM 631 C C . GLY A 1 80 ? 3.529 7.362 -11.119 1.00 63.44 80 GLY A C 1
ATOM 632 O O . GLY A 1 80 ? 2.432 7.338 -11.677 1.00 63.44 80 GLY A O 1
ATOM 633 N N . SER A 1 81 ? 4.496 8.238 -11.365 1.00 57.56 81 SER A N 1
ATOM 634 C CA . SER A 1 81 ? 4.576 9.155 -12.488 1.00 57.56 81 SER A CA 1
ATOM 635 C C . SER A 1 81 ? 4.325 8.424 -13.818 1.00 57.56 81 SER A C 1
ATOM 637 O O . SER A 1 81 ? 4.835 7.329 -14.059 1.00 57.56 81 SER A O 1
ATOM 639 N N . THR A 1 82 ? 3.518 9.033 -14.684 1.00 60.00 82 THR A N 1
ATOM 640 C CA . THR A 1 82 ? 3.030 8.526 -15.978 1.00 60.00 82 THR A CA 1
ATOM 641 C C . THR A 1 82 ? 4.050 7.686 -16.776 1.00 60.00 82 THR A C 1
ATOM 643 O O . THR A 1 82 ? 5.198 8.086 -16.947 1.00 60.00 82 THR A O 1
ATOM 646 N N . GLY A 1 83 ? 3.612 6.563 -17.365 1.00 60.94 83 GLY A N 1
ATOM 647 C CA . GLY A 1 83 ? 4.279 5.976 -18.542 1.00 60.94 83 GLY A CA 1
ATOM 648 C C . GLY A 1 83 ? 5.478 5.045 -18.311 1.00 60.94 83 GLY A C 1
ATOM 649 O O . GLY A 1 83 ? 6.327 4.944 -19.189 1.00 60.94 83 GLY A O 1
ATOM 650 N N . GLY A 1 84 ? 5.570 4.341 -17.176 1.00 71.06 84 GLY A N 1
ATOM 651 C CA . GLY A 1 84 ? 6.588 3.289 -16.996 1.00 71.06 84 GLY A CA 1
ATOM 652 C C . GLY A 1 84 ? 8.015 3.816 -16.811 1.00 71.06 84 GLY A C 1
ATOM 653 O O . GLY A 1 84 ? 8.979 3.099 -17.070 1.00 71.06 84 GLY A O 1
ATOM 654 N N . ILE A 1 85 ? 8.148 5.055 -16.332 1.00 79.31 85 ILE A N 1
ATOM 655 C CA . ILE A 1 85 ? 9.412 5.796 -16.214 1.00 79.31 85 ILE A CA 1
ATOM 656 C C . ILE A 1 85 ? 10.485 5.051 -15.397 1.00 79.31 85 ILE A C 1
ATOM 658 O O . ILE A 1 85 ? 11.680 5.196 -15.644 1.00 79.31 85 ILE A O 1
ATOM 662 N N . TYR A 1 86 ? 10.072 4.194 -14.459 1.00 82.94 86 TYR A N 1
ATOM 663 C CA . TYR A 1 86 ? 10.976 3.375 -13.643 1.00 82.94 86 TYR A CA 1
ATOM 664 C C . TYR A 1 86 ? 11.678 2.262 -14.425 1.00 82.94 86 TYR A C 1
ATOM 666 O O . TYR A 1 86 ? 12.716 1.758 -13.991 1.00 82.94 86 TYR A O 1
ATOM 674 N N . PHE A 1 87 ? 11.122 1.887 -15.576 1.00 81.75 87 PHE A N 1
ATOM 675 C CA . PHE A 1 87 ? 11.665 0.880 -16.481 1.00 81.75 87 PHE A CA 1
ATOM 676 C C . PHE A 1 87 ? 12.296 1.503 -17.734 1.00 81.75 87 PHE A C 1
ATOM 678 O O . PHE A 1 87 ? 12.763 0.765 -18.601 1.00 81.75 87 PHE A O 1
ATOM 685 N N . ASP A 1 88 ? 12.348 2.838 -17.840 1.00 87.00 88 ASP A N 1
ATOM 686 C CA . ASP A 1 88 ? 12.956 3.511 -18.988 1.00 87.00 88 ASP A CA 1
ATOM 687 C C . ASP A 1 88 ? 14.483 3.360 -18.972 1.00 87.00 88 ASP A C 1
ATOM 689 O O . ASP A 1 88 ? 15.202 4.031 -18.229 1.00 87.00 88 ASP A O 1
ATOM 693 N N . ALA A 1 89 ? 14.998 2.490 -19.837 1.00 86.12 89 ALA A N 1
ATOM 694 C CA . ALA A 1 89 ? 16.429 2.247 -19.968 1.00 86.12 89 ALA A CA 1
ATOM 695 C C . ALA A 1 89 ? 17.234 3.488 -20.409 1.00 86.12 89 ALA A C 1
ATOM 697 O O . ALA A 1 89 ? 18.455 3.478 -20.273 1.00 86.12 89 ALA A O 1
ATOM 698 N N . LYS A 1 90 ? 16.584 4.553 -20.907 1.00 92.06 90 LYS A N 1
ATOM 699 C CA . LYS A 1 90 ? 17.243 5.819 -21.270 1.00 92.06 90 LYS A CA 1
ATOM 700 C C . LYS A 1 90 ? 17.650 6.650 -20.053 1.00 92.06 90 LYS A C 1
ATOM 702 O O . LYS A 1 90 ? 18.555 7.474 -20.159 1.00 92.06 90 LYS A O 1
ATOM 707 N N . LEU A 1 91 ? 16.992 6.459 -18.910 1.00 90.81 91 LEU A N 1
ATOM 708 C CA . LEU A 1 91 ? 17.335 7.134 -17.658 1.00 90.81 91 LEU A CA 1
ATOM 709 C C . LEU A 1 91 ? 18.412 6.350 -16.906 1.00 90.81 91 LEU A C 1
ATOM 711 O O . LEU A 1 91 ? 18.499 5.128 -17.022 1.00 90.81 91 LEU A O 1
ATOM 715 N N . SER A 1 92 ? 19.216 7.028 -16.087 1.00 94.12 92 SER A N 1
ATOM 716 C CA . SER A 1 92 ? 20.175 6.342 -15.214 1.00 94.12 92 SER A CA 1
ATOM 717 C C . SER A 1 92 ? 19.446 5.533 -14.133 1.00 94.12 92 SER A C 1
ATOM 719 O O . SER A 1 92 ? 18.324 5.857 -13.741 1.00 94.12 92 SER A O 1
ATOM 721 N N . LEU A 1 93 ? 20.086 4.480 -13.611 1.00 92.31 93 LEU A N 1
ATOM 722 C CA . LEU A 1 93 ? 19.521 3.712 -12.494 1.00 92.31 93 LEU A CA 1
ATOM 723 C C . LEU A 1 93 ? 19.242 4.609 -11.280 1.00 92.31 93 LEU A C 1
ATOM 725 O O . LEU A 1 93 ? 18.191 4.474 -10.662 1.00 92.31 93 LEU A O 1
ATOM 729 N N . ALA A 1 94 ? 20.164 5.527 -10.978 1.00 94.81 94 ALA A N 1
ATOM 730 C CA . ALA A 1 94 ? 20.020 6.475 -9.881 1.00 94.81 94 ALA A CA 1
ATOM 731 C C . ALA A 1 94 ? 18.765 7.341 -10.054 1.00 94.81 94 ALA A C 1
ATOM 733 O O . ALA A 1 94 ? 17.977 7.449 -9.124 1.00 94.81 94 ALA A O 1
ATOM 734 N N . GLU A 1 95 ? 18.522 7.871 -11.256 1.00 92.00 95 GLU A N 1
ATOM 735 C CA . GLU A 1 95 ? 17.334 8.686 -11.530 1.00 92.00 95 GLU A CA 1
ATOM 736 C C . GLU A 1 95 ? 16.038 7.886 -11.343 1.00 92.00 95 GLU A C 1
ATOM 738 O O . GLU A 1 95 ? 15.103 8.341 -10.684 1.00 92.00 95 GLU A O 1
ATOM 743 N N . ARG A 1 96 ? 15.981 6.659 -11.874 1.00 91.00 96 ARG A N 1
ATOM 744 C CA . ARG A 1 96 ? 14.788 5.807 -11.744 1.00 91.00 96 ARG A CA 1
ATOM 745 C C . ARG A 1 96 ? 14.522 5.406 -10.297 1.00 91.00 96 ARG A C 1
ATOM 747 O O . ARG A 1 96 ? 13.372 5.434 -9.865 1.00 91.00 96 ARG A O 1
ATOM 754 N N . ALA A 1 97 ? 15.572 5.049 -9.559 1.00 90.62 97 ALA A N 1
ATOM 755 C CA . ALA A 1 97 ? 15.478 4.672 -8.154 1.00 90.62 97 ALA A CA 1
ATOM 756 C C . ALA A 1 97 ? 15.045 5.857 -7.281 1.00 90.62 97 ALA A C 1
ATOM 758 O O . ALA A 1 97 ? 14.142 5.703 -6.462 1.00 90.62 97 ALA A O 1
ATOM 759 N N . THR A 1 98 ? 15.626 7.042 -7.498 1.00 91.81 98 THR A N 1
ATOM 760 C CA . THR A 1 98 ? 15.245 8.262 -6.777 1.00 91.81 98 THR A CA 1
ATOM 761 C C . THR A 1 98 ? 13.788 8.622 -7.038 1.00 91.81 98 THR A C 1
ATOM 763 O O . THR A 1 98 ? 13.060 8.882 -6.087 1.00 91.81 98 THR A O 1
ATOM 766 N N . ARG A 1 99 ? 13.316 8.567 -8.291 1.00 90.19 99 ARG A N 1
ATOM 767 C CA . ARG A 1 99 ? 11.899 8.828 -8.604 1.00 90.19 99 ARG A CA 1
ATOM 768 C C . ARG A 1 99 ? 10.956 7.843 -7.930 1.00 90.19 99 ARG A C 1
ATOM 770 O O . ARG A 1 99 ? 9.973 8.266 -7.338 1.00 90.19 99 ARG A O 1
ATOM 777 N N . LEU A 1 100 ? 11.262 6.545 -7.987 1.00 89.56 100 LEU A N 1
ATOM 778 C CA . LEU A 1 100 ? 10.455 5.532 -7.305 1.00 89.56 100 LEU A CA 1
ATOM 779 C C . LEU A 1 100 ? 10.406 5.789 -5.793 1.00 89.56 100 LEU A C 1
ATOM 781 O O . LEU A 1 100 ? 9.339 5.708 -5.193 1.00 89.56 100 LEU A O 1
ATOM 785 N N . LEU A 1 101 ? 11.549 6.115 -5.184 1.00 91.69 101 LEU A N 1
ATOM 786 C CA . LEU A 1 101 ? 11.628 6.421 -3.759 1.00 91.69 101 LEU A CA 1
ATOM 787 C C . LEU A 1 101 ? 10.790 7.653 -3.400 1.00 91.69 101 LEU A C 1
ATOM 789 O O . LEU A 1 101 ? 10.019 7.598 -2.446 1.00 91.69 101 LEU A O 1
ATOM 793 N N . VAL A 1 102 ? 10.913 8.738 -4.169 1.00 92.25 102 VAL A N 1
ATOM 794 C CA . VAL A 1 102 ? 10.127 9.963 -3.969 1.00 92.25 102 VAL A CA 1
ATOM 795 C C . VAL A 1 102 ? 8.633 9.667 -4.097 1.00 92.25 102 VAL A C 1
ATOM 797 O O . VAL A 1 102 ? 7.883 10.005 -3.188 1.00 92.25 102 VAL A O 1
ATOM 800 N N . ASP A 1 103 ? 8.209 8.961 -5.147 1.00 90.69 103 ASP A N 1
ATOM 801 C CA . ASP A 1 103 ? 6.795 8.642 -5.377 1.00 90.69 103 ASP A CA 1
ATOM 802 C C . ASP A 1 103 ? 6.214 7.766 -4.247 1.00 90.69 103 ASP A C 1
ATOM 804 O O . ASP A 1 103 ? 5.095 7.999 -3.784 1.00 90.69 103 ASP A O 1
ATOM 808 N N . VAL A 1 104 ? 6.986 6.799 -3.733 1.00 91.56 104 VAL A N 1
ATOM 809 C CA . VAL A 1 104 ? 6.593 5.977 -2.573 1.00 91.56 104 VAL A CA 1
ATOM 810 C C . VAL A 1 104 ? 6.480 6.820 -1.301 1.00 91.56 104 VAL A C 1
ATOM 812 O O . VAL A 1 104 ? 5.502 6.684 -0.564 1.00 91.56 104 VAL A O 1
ATOM 815 N N . LEU A 1 105 ? 7.451 7.697 -1.034 1.00 93.69 105 LEU A N 1
ATOM 816 C CA . LEU A 1 105 ? 7.436 8.562 0.147 1.00 93.69 105 LEU A CA 1
ATOM 817 C C . LEU A 1 105 ? 6.285 9.571 0.101 1.00 93.69 105 LEU A C 1
ATOM 819 O O . LEU A 1 105 ? 5.624 9.769 1.119 1.00 93.69 105 LEU A O 1
ATOM 823 N N . CYS A 1 106 ? 5.995 10.150 -1.066 1.00 93.19 106 CYS A N 1
ATOM 824 C CA . CYS A 1 106 ? 4.835 11.014 -1.275 1.00 93.19 106 CYS A CA 1
ATOM 825 C C . CYS A 1 106 ? 3.526 10.257 -1.022 1.00 93.19 106 CYS A C 1
ATOM 827 O O . CYS A 1 106 ? 2.682 10.732 -0.268 1.00 93.19 106 CYS A O 1
ATOM 829 N N . ALA A 1 107 ? 3.381 9.037 -1.547 1.00 92.06 107 ALA A N 1
ATOM 830 C CA . ALA A 1 107 ? 2.182 8.233 -1.314 1.00 92.06 107 ALA A CA 1
ATOM 831 C C . ALA A 1 107 ? 1.978 7.883 0.174 1.00 92.06 107 ALA A C 1
ATOM 833 O O . ALA A 1 107 ? 0.848 7.904 0.672 1.00 92.06 107 ALA A O 1
ATOM 834 N N . ILE A 1 108 ? 3.060 7.590 0.906 1.00 93.75 108 ILE A N 1
ATOM 835 C CA . ILE A 1 108 ? 3.005 7.388 2.362 1.00 93.75 108 ILE A CA 1
ATOM 836 C C . ILE A 1 108 ? 2.598 8.685 3.060 1.00 93.75 108 ILE A C 1
ATOM 838 O O . ILE A 1 108 ? 1.678 8.672 3.880 1.00 93.75 108 ILE A O 1
ATOM 842 N N . HIS A 1 109 ? 3.266 9.792 2.732 1.00 95.06 109 HIS A N 1
ATOM 843 C CA . HIS A 1 109 ? 3.003 11.108 3.303 1.00 95.06 109 HIS A CA 1
ATOM 844 C C . HIS A 1 109 ? 1.530 11.499 3.147 1.00 95.06 109 HIS A C 1
ATOM 846 O O . HIS A 1 109 ? 0.868 11.810 4.138 1.00 95.06 109 HIS A O 1
ATOM 852 N N . ASP A 1 110 ? 0.990 11.406 1.935 1.00 93.25 110 ASP A N 1
ATOM 853 C CA . ASP A 1 110 ? -0.381 11.812 1.633 1.00 93.25 110 ASP A CA 1
ATOM 854 C C . ASP A 1 110 ? -1.395 10.960 2.393 1.00 93.25 110 ASP A C 1
ATOM 856 O O . ASP A 1 110 ? -2.398 11.474 2.906 1.00 93.25 110 ASP A O 1
ATOM 860 N N . ARG A 1 111 ? -1.117 9.657 2.540 1.00 92.19 111 ARG A N 1
ATOM 861 C CA . ARG A 1 111 ? -1.980 8.774 3.323 1.00 92.19 111 ARG A CA 1
ATOM 862 C C . ARG A 1 111 ? -1.931 9.106 4.810 1.00 92.19 111 ARG A C 1
ATOM 864 O O . ARG A 1 111 ? -2.986 9.171 5.437 1.00 92.19 111 ARG A O 1
ATOM 871 N N . LEU A 1 112 ? -0.745 9.342 5.369 1.00 93.94 112 LEU A N 1
ATOM 872 C CA . LEU A 1 112 ? -0.594 9.731 6.772 1.00 93.94 112 LEU A CA 1
ATOM 873 C C . LEU A 1 112 ? -1.288 11.066 7.059 1.00 93.94 112 LEU A C 1
ATOM 875 O O . LEU A 1 112 ? -2.026 11.163 8.038 1.00 93.94 112 LEU A O 1
ATOM 879 N N . LEU A 1 113 ? -1.099 12.064 6.192 1.00 94.56 113 LEU A N 1
ATOM 880 C CA . LEU A 1 113 ? -1.723 13.377 6.320 1.00 94.56 113 LEU A CA 1
ATOM 881 C C . LEU A 1 113 ? -3.252 13.273 6.272 1.00 94.56 113 LEU A C 1
ATOM 883 O O . LEU A 1 113 ? -3.932 13.810 7.145 1.00 94.56 113 LEU A O 1
ATOM 887 N N . THR A 1 114 ? -3.791 12.530 5.303 1.00 93.38 114 THR A N 1
ATOM 888 C CA . THR A 1 114 ? -5.241 12.311 5.162 1.00 93.38 114 THR A CA 1
ATOM 889 C C . THR A 1 114 ? -5.838 11.685 6.423 1.00 93.38 114 THR A C 1
ATOM 891 O O . THR A 1 114 ? -6.834 12.175 6.957 1.00 93.38 114 THR A O 1
ATOM 894 N N . GLU A 1 115 ? -5.214 10.624 6.936 1.00 90.81 115 GLU A N 1
ATOM 895 C CA . GLU A 1 115 ? -5.681 9.925 8.139 1.00 90.81 115 GLU A CA 1
ATOM 896 C C . GLU A 1 115 ? -5.552 10.799 9.397 1.00 90.81 115 GLU A C 1
ATOM 898 O O . GLU A 1 115 ? -6.445 10.810 10.249 1.00 90.81 115 GLU A O 1
ATOM 903 N N . ALA A 1 116 ? -4.470 11.573 9.517 1.00 89.56 116 ALA A N 1
ATOM 904 C CA . ALA A 1 116 ? -4.264 12.490 10.634 1.00 89.56 116 ALA A CA 1
ATOM 905 C C . ALA A 1 116 ? -5.326 13.602 10.662 1.00 89.56 116 ALA A C 1
ATOM 907 O O . ALA A 1 116 ? -5.914 13.866 11.716 1.00 89.56 116 ALA A O 1
ATOM 908 N N . LEU A 1 117 ? -5.621 14.208 9.508 1.00 92.81 117 LEU A N 1
ATOM 909 C CA . LEU A 1 117 ? -6.651 15.240 9.377 1.00 92.81 117 LEU A CA 1
ATOM 910 C C . LEU A 1 117 ? -8.052 14.689 9.668 1.00 92.81 117 LEU A C 1
ATOM 912 O O . LEU A 1 117 ? -8.811 15.314 10.411 1.00 92.81 117 LEU A O 1
ATOM 916 N N . ALA A 1 118 ? -8.382 13.495 9.165 1.00 89.06 118 ALA A N 1
ATOM 917 C CA . ALA A 1 118 ? -9.657 12.841 9.452 1.00 89.06 118 ALA A CA 1
ATOM 918 C C . ALA A 1 118 ? -9.841 12.588 10.961 1.00 89.06 118 ALA A C 1
ATOM 920 O O . ALA A 1 118 ? -10.878 12.933 11.538 1.00 89.06 118 ALA A O 1
ATOM 921 N N . LYS A 1 119 ? -8.811 12.058 11.637 1.00 86.12 119 LYS A N 1
ATOM 922 C CA . LYS A 1 119 ? -8.832 11.845 13.094 1.00 86.12 119 LYS A CA 1
ATOM 923 C C . LYS A 1 119 ? -8.962 13.163 13.868 1.00 86.12 119 LYS A C 1
ATOM 925 O O . LYS A 1 119 ? -9.717 13.220 14.841 1.00 86.12 119 LYS A O 1
ATOM 930 N N . ALA A 1 120 ? -8.273 14.224 13.447 1.00 86.06 120 ALA A N 1
ATOM 931 C CA . ALA A 1 120 ? -8.381 15.542 14.073 1.00 86.06 120 ALA A CA 1
ATOM 932 C C . ALA A 1 120 ? -9.804 16.117 13.957 1.00 86.06 120 ALA A C 1
ATOM 934 O O . ALA A 1 120 ? -10.379 16.538 14.963 1.00 86.06 120 ALA A O 1
ATOM 935 N N . ALA A 1 121 ? -10.414 16.051 12.770 1.00 86.75 121 ALA A N 1
ATOM 936 C CA . ALA A 1 121 ? -11.784 16.511 12.541 1.00 86.75 121 ALA A CA 1
ATOM 937 C C . ALA A 1 121 ? -12.807 15.766 13.419 1.00 86.75 121 ALA A C 1
ATOM 939 O O . ALA A 1 121 ? -13.691 16.387 14.018 1.00 86.75 121 ALA A O 1
ATOM 940 N N . HIS A 1 122 ? -12.654 14.445 13.570 1.00 83.06 122 HIS A N 1
ATOM 941 C CA . HIS A 1 122 ? -13.492 13.651 14.472 1.00 83.06 122 HIS A CA 1
ATOM 942 C C . HIS A 1 122 ? -13.370 14.090 15.938 1.00 83.06 122 HIS A C 1
ATOM 944 O O . HIS A 1 122 ? -14.388 14.194 16.625 1.00 83.06 122 HIS A O 1
ATOM 950 N N . ARG A 1 123 ? -12.156 14.398 16.419 1.00 81.44 123 ARG A N 1
ATOM 951 C CA . ARG A 1 123 ? -11.937 14.883 17.796 1.00 81.44 123 ARG A CA 1
ATOM 952 C C . ARG A 1 123 ? -12.588 16.243 18.037 1.00 81.44 123 ARG A C 1
ATOM 954 O O . ARG A 1 123 ? -13.231 16.422 19.068 1.00 81.44 123 ARG A O 1
ATOM 961 N N . VAL A 1 124 ? -12.472 17.170 17.083 1.00 85.44 124 VAL A N 1
ATOM 962 C CA . VAL A 1 124 ? -13.111 18.496 17.168 1.00 85.44 124 VAL A CA 1
ATOM 963 C C . VAL A 1 124 ? -14.633 18.359 17.241 1.00 85.44 124 VAL A C 1
ATOM 965 O O . VAL A 1 124 ? -15.265 18.937 18.123 1.00 85.44 124 VAL A O 1
ATOM 968 N N . ARG A 1 125 ? -15.230 17.533 16.371 1.00 82.94 125 ARG A N 1
ATOM 969 C CA . ARG A 1 125 ? -16.682 17.295 16.360 1.00 82.94 125 ARG A CA 1
ATOM 970 C C . ARG A 1 125 ? -17.180 16.632 17.647 1.00 82.94 125 ARG A C 1
ATOM 972 O O . ARG A 1 125 ? -18.227 17.020 18.155 1.00 82.94 125 ARG A O 1
ATOM 979 N N . ALA A 1 126 ? -16.437 15.666 18.187 1.00 75.62 126 ALA A N 1
ATOM 980 C CA . ALA A 1 126 ? -16.765 15.042 19.467 1.00 75.62 126 ALA A CA 1
ATOM 981 C C . ALA A 1 126 ? -16.704 16.050 20.630 1.00 75.62 126 ALA A C 1
ATOM 983 O O . ALA A 1 126 ? -17.588 16.047 21.484 1.00 75.62 126 ALA A O 1
ATOM 984 N N . GLY A 1 127 ? -15.713 16.949 20.631 1.00 77.44 127 GLY A N 1
ATOM 985 C CA . GLY A 1 127 ? -15.614 18.040 21.606 1.00 77.44 127 GLY A CA 1
ATOM 986 C C . GLY A 1 127 ? -16.803 19.004 21.548 1.00 77.44 127 GLY A C 1
ATOM 987 O O . GLY A 1 127 ? -17.388 19.303 22.585 1.00 77.44 127 GLY A O 1
ATOM 988 N N . LEU A 1 128 ? -17.216 19.411 20.342 1.00 76.50 128 LEU A N 1
ATOM 989 C CA . LEU A 1 128 ? -18.376 20.291 20.125 1.00 76.50 128 LEU A CA 1
ATOM 990 C C . LEU A 1 128 ? -19.715 19.662 20.540 1.00 76.50 128 LEU A C 1
ATOM 992 O O . LEU A 1 128 ? -20.613 20.356 21.011 1.00 76.50 128 LEU A O 1
ATOM 996 N N . LEU A 1 129 ? -19.883 18.353 20.339 1.00 75.06 129 LEU A N 1
ATOM 997 C CA . LEU A 1 129 ? -21.083 17.645 20.795 1.00 75.06 129 LEU A CA 1
ATOM 998 C C . LEU A 1 129 ? -21.128 17.553 22.323 1.00 75.06 129 LEU A C 1
ATOM 1000 O O . LEU A 1 129 ? -22.203 17.662 22.905 1.00 75.06 129 LEU A O 1
ATOM 1004 N N . ARG A 1 130 ? -19.968 17.399 22.969 1.00 65.88 130 ARG A N 1
ATOM 1005 C CA . ARG A 1 130 ? -19.867 17.341 24.429 1.00 65.88 130 ARG A CA 1
ATOM 1006 C C . ARG A 1 130 ? -20.183 18.692 25.072 1.00 65.88 130 ARG A C 1
ATOM 1008 O O . ARG A 1 130 ? -20.988 18.732 25.990 1.00 65.88 130 ARG A O 1
ATOM 1015 N N . SER A 1 131 ? -19.662 19.790 24.519 1.00 70.12 131 SER A N 1
ATOM 1016 C CA . SER A 1 131 ? -19.969 21.139 25.016 1.00 70.12 131 SER A CA 1
ATOM 1017 C C . SER A 1 131 ? -21.449 21.511 24.863 1.00 70.12 131 SER A C 1
ATOM 1019 O O . SER A 1 131 ? -22.012 22.130 25.755 1.00 70.12 131 SER A O 1
ATOM 1021 N N . ARG A 1 132 ? -22.116 21.083 23.779 1.00 61.38 132 ARG A N 1
ATOM 1022 C CA . ARG A 1 132 ? -23.567 21.302 23.597 1.00 61.38 132 ARG A CA 1
ATOM 1023 C C . ARG A 1 132 ? -24.432 20.416 24.499 1.00 61.38 132 ARG A C 1
ATOM 1025 O O . ARG A 1 132 ? -25.536 20.815 24.845 1.00 61.38 132 ARG A O 1
ATOM 1032 N N . GLY A 1 133 ? -23.962 19.223 24.868 1.00 58.19 133 GLY A N 1
ATOM 1033 C CA . GLY A 1 133 ? -24.645 18.364 25.841 1.00 58.19 133 GLY A CA 1
ATOM 1034 C C . GLY A 1 133 ? -24.621 18.950 27.254 1.00 58.19 133 GLY A C 1
ATOM 1035 O O . GLY A 1 133 ? -25.635 18.907 27.946 1.00 58.19 133 GLY A O 1
ATOM 1036 N N . ASP A 1 134 ? -23.502 19.566 27.641 1.00 58.47 134 ASP A N 1
ATOM 1037 C CA . ASP A 1 134 ? -23.352 20.228 28.941 1.00 58.47 134 ASP A CA 1
ATOM 1038 C C . ASP A 1 134 ? -24.219 21.505 29.045 1.00 58.47 134 ASP A C 1
ATOM 1040 O O . ASP A 1 134 ? -24.758 21.800 30.111 1.00 58.47 134 ASP A O 1
ATOM 1044 N N . GLU A 1 135 ? -24.437 22.223 27.935 1.00 56.56 135 GLU A N 1
ATOM 1045 C CA . GLU A 1 135 ? -25.356 23.376 27.866 1.00 56.56 135 GLU A CA 1
ATOM 1046 C C . GLU A 1 135 ? -26.842 22.981 27.970 1.00 56.56 135 GLU A C 1
ATOM 1048 O O . GLU A 1 135 ? -27.651 23.756 28.476 1.00 56.56 135 GLU A O 1
ATOM 1053 N N . LEU A 1 136 ? -27.213 21.771 27.533 1.00 55.12 136 LEU A N 1
ATOM 1054 C CA . LEU A 1 136 ? -28.595 21.269 27.573 1.00 55.12 136 LEU A CA 1
ATOM 1055 C C . LEU A 1 136 ? -28.937 20.500 28.866 1.00 55.12 136 LEU A C 1
ATOM 1057 O O . LEU A 1 136 ? -30.106 20.208 29.101 1.00 55.12 136 LEU A O 1
ATOM 1061 N N . GLY A 1 137 ? -27.950 20.186 29.712 1.00 52.16 137 GLY A N 1
ATOM 1062 C CA . GLY A 1 137 ? -28.131 19.509 31.008 1.00 52.16 137 GLY A CA 1
ATOM 1063 C C . GLY A 1 137 ? -28.246 20.444 32.222 1.00 52.16 137 GLY A C 1
ATOM 1064 O O . GLY A 1 137 ? -28.229 19.978 33.359 1.00 52.16 137 GLY A O 1
ATOM 1065 N N . GLY A 1 138 ? -28.312 21.764 32.008 1.00 48.41 138 GLY A N 1
ATOM 1066 C CA . GLY A 1 138 ? -28.233 22.777 33.068 1.00 48.41 138 GLY A CA 1
ATOM 1067 C C . GLY A 1 138 ? -29.557 23.242 33.692 1.00 48.41 138 GLY A C 1
ATOM 1068 O O . GLY A 1 138 ? -29.505 24.034 34.641 1.00 48.41 138 GLY A O 1
ATOM 1069 N N . ASP A 1 139 ? -30.715 22.780 33.202 1.00 50.06 139 ASP A N 1
ATOM 1070 C CA . ASP A 1 139 ? -32.026 23.381 33.516 1.00 50.06 139 ASP A CA 1
ATOM 1071 C C . ASP A 1 139 ? -33.015 22.463 34.269 1.00 50.06 139 ASP A C 1
ATOM 1073 O O . ASP A 1 139 ? -34.226 22.601 34.153 1.00 50.06 139 ASP A O 1
ATOM 1077 N N . ASP A 1 140 ? -32.522 21.566 35.131 1.00 50.28 140 ASP A N 1
ATOM 1078 C CA . ASP A 1 140 ? -33.357 20.787 36.074 1.00 50.28 140 ASP A CA 1
ATOM 1079 C C . ASP A 1 140 ? -33.594 21.521 37.420 1.00 50.28 140 ASP A C 1
ATOM 1081 O O . ASP A 1 140 ? -33.740 20.915 38.485 1.00 50.28 140 ASP A O 1
ATOM 1085 N N . ARG A 1 141 ? -33.626 22.863 37.413 1.00 48.31 141 ARG A N 1
ATOM 1086 C CA . ARG A 1 141 ? -33.744 23.700 38.631 1.00 48.31 141 ARG A CA 1
ATOM 1087 C C . ARG A 1 141 ? -35.101 24.380 38.856 1.00 48.31 141 ARG A C 1
ATOM 1089 O O . ARG A 1 141 ? -35.191 25.241 39.731 1.00 48.31 141 ARG A O 1
ATOM 1096 N N . TRP A 1 142 ? -36.170 23.969 38.167 1.00 48.16 142 TRP A N 1
ATOM 1097 C CA . TRP A 1 142 ? -37.450 24.703 38.190 1.00 48.16 142 TRP A CA 1
ATOM 1098 C C . TRP A 1 142 ? -38.629 24.139 38.998 1.00 48.16 142 TRP A C 1
ATOM 1100 O O . TRP A 1 142 ? -39.692 24.749 38.980 1.00 48.16 142 TRP A O 1
ATOM 1110 N N . HIS A 1 143 ? -38.478 23.097 39.824 1.00 48.78 143 HIS A N 1
ATOM 1111 C CA . HIS A 1 143 ? -39.572 22.693 40.731 1.00 48.78 143 HIS A CA 1
ATOM 1112 C C . HIS A 1 143 ? -39.114 22.367 42.159 1.00 48.78 143 HIS A C 1
ATOM 1114 O O . HIS A 1 143 ? -39.160 21.221 42.599 1.00 48.78 143 HIS A O 1
ATOM 1120 N N . ARG A 1 144 ? -38.695 23.388 42.926 1.00 47.31 144 ARG A N 1
ATOM 1121 C CA . ARG A 1 144 ? -38.762 23.345 44.404 1.00 47.31 144 ARG A CA 1
ATOM 1122 C C . ARG A 1 144 ? -38.729 24.739 45.066 1.00 47.31 144 ARG A C 1
ATOM 1124 O O . ARG A 1 144 ? -37.768 25.123 45.720 1.00 47.31 144 ARG A O 1
ATOM 1131 N N . ARG A 1 145 ? -39.806 25.507 44.901 1.00 42.72 145 ARG A N 1
ATOM 1132 C CA . ARG A 1 145 ? -40.265 26.607 45.784 1.00 42.72 145 ARG A CA 1
ATOM 1133 C C . ARG A 1 145 ? -41.792 26.580 45.674 1.00 42.72 145 ARG A C 1
ATOM 1135 O O . ARG A 1 145 ? -42.265 26.487 44.553 1.00 42.72 145 ARG A O 1
ATOM 1142 N N . GLN A 1 146 ? -42.649 26.621 46.686 1.00 46.25 146 GLN A N 1
ATOM 1143 C CA . GLN A 1 146 ? -42.683 26.907 48.135 1.00 46.25 146 GLN A CA 1
ATOM 1144 C C . GLN A 1 146 ? -44.140 26.502 48.570 1.00 46.25 146 GLN A C 1
ATOM 1146 O O . GLN A 1 146 ? -44.820 25.905 47.733 1.00 46.25 146 GLN A O 1
ATOM 1151 N N . PRO A 1 147 ? -44.740 26.884 49.724 1.00 51.69 147 PRO A N 1
ATOM 1152 C CA . PRO A 1 147 ? -44.241 27.318 51.038 1.00 51.69 147 PRO A CA 1
ATOM 1153 C C . PRO A 1 147 ? -44.853 26.483 52.197 1.00 51.69 147 PRO A C 1
ATOM 1155 O O . PRO A 1 147 ? -45.653 25.578 51.980 1.00 51.69 147 PRO A O 1
ATOM 1158 N N . GLY A 1 148 ? -44.446 26.783 53.433 1.00 49.47 148 GLY A N 1
ATOM 1159 C CA . GLY A 1 148 ? -44.891 26.087 54.641 1.00 49.47 148 GLY A CA 1
ATOM 1160 C C . GLY A 1 148 ? -46.296 26.430 55.147 1.00 49.47 148 GLY A C 1
ATOM 1161 O O . GLY A 1 148 ? -46.901 27.424 54.746 1.00 49.47 148 GLY A O 1
ATOM 1162 N N . ALA A 1 149 ? -46.733 25.592 56.085 1.00 43.66 149 ALA A N 1
ATOM 1163 C CA . ALA A 1 149 ? -47.572 25.876 57.246 1.00 43.66 149 ALA A CA 1
ATOM 1164 C C . ALA A 1 149 ? -47.268 24.790 58.291 1.00 43.66 149 ALA A C 1
ATOM 1166 O O . ALA A 1 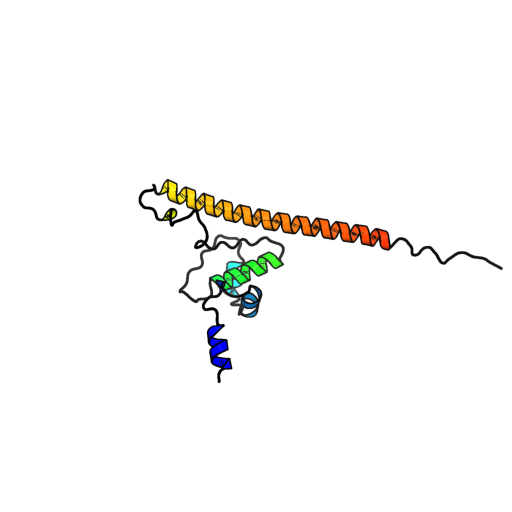149 ? -47.090 23.625 57.863 1.00 43.66 149 ALA A O 1
#